Protein AF-A0A3D0GL28-F1 (afdb_monomer)

pLDDT: mean 91.5, std 7.32, range [61.06, 98.38]

Sequence (175 aa):
DPFEQSFFLLVHLSYLQAFEDVNKRTSRLSCNIPFIKENLCPLSFTDVSRDDYNAALLAIYEKNNVDPMLEFYAWAYLRSCEQYGVVKKSLGEIDVFRIQYRRQRKEVMGLVVVNGLHDQLAEGYIEDFCRQNGIAETAKFTAMTLTDLSTLHAGAIIGLGITEAQFEAWLSCKP

Structure (mmCIF, N/CA/C/O backbone):
data_AF-A0A3D0GL28-F1
#
_entry.id   AF-A0A3D0GL28-F1
#
loop_
_atom_site.group_PDB
_atom_site.id
_atom_site.type_symbol
_atom_site.label_atom_id
_atom_site.label_alt_id
_atom_site.label_comp_id
_atom_site.label_asym_id
_atom_site.label_entity_id
_atom_site.label_seq_id
_atom_site.pdbx_PDB_ins_code
_atom_site.Cartn_x
_atom_site.Cartn_y
_atom_site.Cartn_z
_atom_site.occupancy
_atom_site.B_iso_or_equiv
_atom_site.auth_seq_id
_atom_site.auth_comp_id
_atom_site.auth_asym_id
_atom_site.auth_atom_id
_atom_site.pdbx_PDB_model_num
ATOM 1 N N . ASP A 1 1 ? -1.054 2.295 -22.354 1.00 95.19 1 ASP A N 1
ATOM 2 C CA . ASP A 1 1 ? -0.929 0.966 -21.726 1.00 95.19 1 ASP A CA 1
ATOM 3 C C . ASP A 1 1 ? -0.205 1.082 -20.364 1.00 95.19 1 ASP A C 1
ATOM 5 O O . ASP A 1 1 ? 0.654 1.959 -20.252 1.00 95.19 1 ASP A O 1
ATOM 9 N N . PRO A 1 2 ? -0.574 0.349 -19.289 1.00 97.06 2 PRO A N 1
ATOM 10 C CA . PRO A 1 2 ? 0.110 0.412 -17.984 1.00 97.0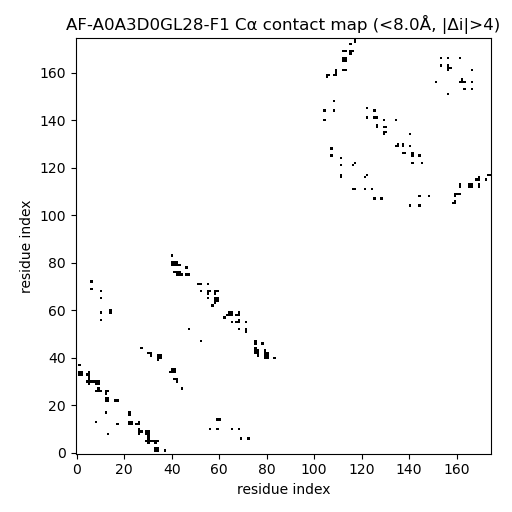6 2 PRO A CA 1
ATOM 11 C C . PRO A 1 2 ? 1.571 -0.062 -17.993 1.00 97.06 2 PRO A C 1
ATOM 13 O O . PRO A 1 2 ? 2.388 0.504 -17.267 1.00 97.06 2 PRO A O 1
ATOM 16 N N . PHE A 1 3 ? 1.915 -1.049 -18.822 1.00 97.81 3 PHE A N 1
ATOM 17 C CA . PHE A 1 3 ? 3.278 -1.557 -18.984 1.00 97.81 3 PHE A CA 1
ATOM 18 C C . PHE A 1 3 ? 4.166 -0.524 -19.670 1.00 97.81 3 PHE A C 1
ATOM 20 O O . PHE A 1 3 ? 5.251 -0.225 -19.177 1.00 97.81 3 PHE A O 1
ATOM 27 N 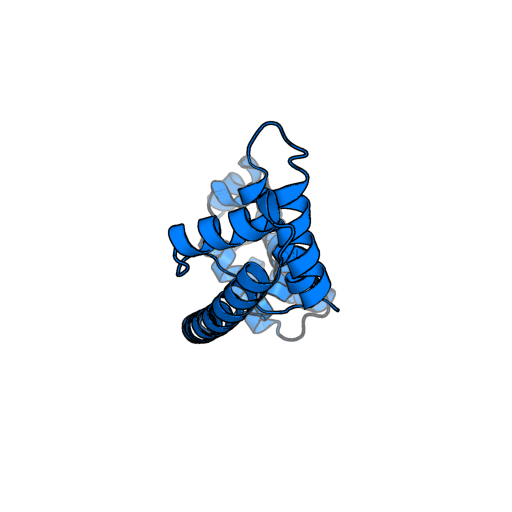N . GLU A 1 4 ? 3.679 0.101 -20.744 1.00 97.75 4 GLU A N 1
ATOM 28 C CA . GLU A 1 4 ? 4.401 1.191 -21.414 1.00 97.75 4 GLU A CA 1
ATOM 29 C C . GLU A 1 4 ? 4.643 2.369 -20.464 1.00 97.75 4 GLU A C 1
ATOM 31 O O . GLU A 1 4 ? 5.759 2.875 -20.377 1.00 97.75 4 GLU A O 1
ATOM 36 N N . GLN A 1 5 ? 3.625 2.780 -19.697 1.00 98.25 5 GLN A N 1
ATOM 37 C CA . GLN A 1 5 ? 3.764 3.845 -18.697 1.00 98.25 5 GLN A CA 1
ATOM 38 C C . GLN A 1 5 ? 4.766 3.470 -17.600 1.00 98.25 5 GLN A C 1
ATOM 40 O O . GLN A 1 5 ? 5.592 4.293 -17.209 1.00 98.25 5 GLN A O 1
ATOM 45 N N . SER A 1 6 ? 4.713 2.233 -17.103 1.00 98.38 6 SER A N 1
ATOM 46 C CA . SER A 1 6 ? 5.662 1.729 -16.111 1.00 98.38 6 SER A CA 1
ATOM 47 C C . SER A 1 6 ? 7.087 1.768 -16.660 1.00 98.38 6 SER A C 1
ATOM 49 O O . SER A 1 6 ? 7.989 2.269 -15.989 1.00 98.38 6 SER A O 1
ATOM 51 N N . PHE A 1 7 ? 7.305 1.236 -17.862 1.00 97.94 7 PHE A N 1
ATOM 52 C CA . PHE A 1 7 ? 8.621 1.188 -18.489 1.00 97.94 7 PHE A CA 1
ATOM 53 C C . PHE A 1 7 ? 9.158 2.593 -18.784 1.00 97.94 7 PHE A C 1
ATOM 55 O O . PHE A 1 7 ? 10.312 2.891 -18.479 1.00 97.94 7 PHE A O 1
ATOM 62 N N . PHE A 1 8 ? 8.294 3.489 -19.266 1.00 97.00 8 PHE A N 1
ATOM 63 C CA . PHE A 1 8 ? 8.611 4.899 -19.474 1.00 97.00 8 PHE A CA 1
ATOM 64 C C . PHE A 1 8 ? 9.125 5.550 -18.184 1.00 97.00 8 PHE A C 1
ATOM 66 O O . PHE A 1 8 ? 10.191 6.165 -18.181 1.00 97.00 8 PHE A O 1
ATOM 73 N N . LEU A 1 9 ? 8.408 5.382 -17.067 1.00 97.00 9 LEU A N 1
ATOM 74 C CA . LEU A 1 9 ? 8.832 5.922 -15.772 1.00 97.00 9 LEU A CA 1
ATOM 75 C C . LEU A 1 9 ? 10.169 5.322 -15.322 1.00 97.00 9 LEU A C 1
ATOM 77 O O . LEU A 1 9 ? 11.051 6.069 -14.898 1.00 97.00 9 LEU A O 1
ATOM 81 N N . LEU A 1 10 ? 10.347 4.004 -15.474 1.00 96.62 10 LEU A N 1
ATOM 82 C CA . LEU A 1 10 ? 11.572 3.303 -15.085 1.00 96.62 10 LEU A CA 1
ATOM 83 C C . LEU A 1 10 ? 12.812 3.830 -15.831 1.00 96.62 10 LEU A C 1
ATOM 85 O O . LEU A 1 10 ? 13.873 4.051 -15.236 1.00 96.62 10 LEU A O 1
ATOM 89 N N . VAL A 1 11 ? 12.686 4.040 -17.139 1.00 95.56 11 VAL A N 1
ATOM 90 C CA . VAL A 1 11 ? 13.782 4.501 -17.997 1.00 95.56 11 VAL A CA 1
ATOM 91 C C . VAL A 1 11 ? 14.031 5.993 -17.799 1.00 95.56 11 VAL A C 1
ATOM 93 O O . VAL A 1 11 ? 15.138 6.401 -17.436 1.00 95.56 11 VAL A O 1
ATOM 96 N N . HIS A 1 12 ? 13.006 6.822 -17.987 1.00 94.12 12 HIS A N 1
ATOM 97 C CA . HIS A 1 12 ? 13.200 8.264 -18.100 1.00 94.12 12 HIS A CA 1
ATOM 98 C C . HIS A 1 12 ? 13.472 8.944 -16.763 1.00 94.12 12 HIS A C 1
ATOM 100 O O . HIS A 1 12 ? 14.293 9.854 -16.727 1.00 94.12 12 HIS A O 1
ATOM 106 N N . LEU A 1 13 ? 12.882 8.494 -15.648 1.00 93.31 13 LEU A N 1
ATOM 107 C CA . LEU A 1 13 ? 13.232 9.058 -14.337 1.00 93.31 13 LEU A CA 1
ATOM 108 C C . LEU A 1 13 ? 14.636 8.647 -13.895 1.00 93.31 13 LEU A C 1
ATOM 110 O O . LEU A 1 13 ? 15.323 9.422 -13.230 1.00 93.31 13 LEU A O 1
ATOM 114 N N . SER A 1 14 ? 15.088 7.454 -14.292 1.00 91.06 14 SER A N 1
ATOM 115 C CA . SER A 1 14 ? 16.480 7.062 -14.076 1.00 91.06 14 SER A CA 1
ATOM 116 C C . SER A 1 14 ? 17.425 7.926 -14.911 1.00 91.06 14 SER A C 1
ATOM 118 O O . SER A 1 14 ? 18.473 8.316 -14.407 1.00 91.06 14 SER A O 1
ATOM 120 N N . TYR A 1 15 ? 17.079 8.223 -16.166 1.00 91.56 15 TYR A N 1
ATOM 121 C CA . TYR A 1 15 ? 17.915 9.006 -17.082 1.00 91.56 15 TYR A CA 1
ATOM 122 C C . TYR A 1 15 ? 17.962 10.500 -16.746 1.00 91.56 15 TYR A C 1
ATOM 124 O O . TYR A 1 15 ? 19.034 11.091 -16.755 1.00 91.56 15 TYR A O 1
ATOM 132 N N . LEU A 1 16 ? 16.817 11.103 -16.417 1.00 91.69 16 LEU A N 1
ATOM 133 C CA . LEU A 1 16 ? 16.678 12.547 -16.211 1.00 91.69 16 LEU A CA 1
ATOM 134 C C . LEU A 1 16 ? 17.520 13.080 -15.043 1.00 91.69 16 LEU A C 1
ATOM 136 O O . LEU A 1 16 ? 17.934 14.232 -15.081 1.00 91.69 16 LEU A O 1
ATOM 140 N N . GLN A 1 17 ? 17.741 12.260 -14.008 1.00 89.00 17 GLN A N 1
ATOM 141 C CA . GLN A 1 17 ? 18.449 12.651 -12.782 1.00 89.00 17 GLN A CA 1
ATOM 142 C C . GLN A 1 17 ? 17.915 13.957 -12.156 1.00 89.00 17 GLN A C 1
ATOM 144 O O . GLN A 1 17 ? 18.671 14.855 -11.804 1.00 89.00 17 GLN A O 1
ATOM 149 N N . ALA A 1 18 ? 16.589 14.062 -12.015 1.00 90.12 18 ALA A N 1
ATOM 150 C CA . ALA A 1 18 ? 15.911 15.274 -11.543 1.00 90.12 18 ALA A CA 1
ATOM 151 C C . ALA A 1 18 ? 16.211 15.653 -10.078 1.00 90.12 18 ALA A C 1
ATOM 153 O O . ALA A 1 18 ? 15.986 16.794 -9.681 1.00 90.12 18 ALA A O 1
ATOM 154 N N . PHE A 1 19 ? 16.669 14.700 -9.267 1.00 94.00 19 PHE A N 1
ATOM 155 C CA . PHE A 1 1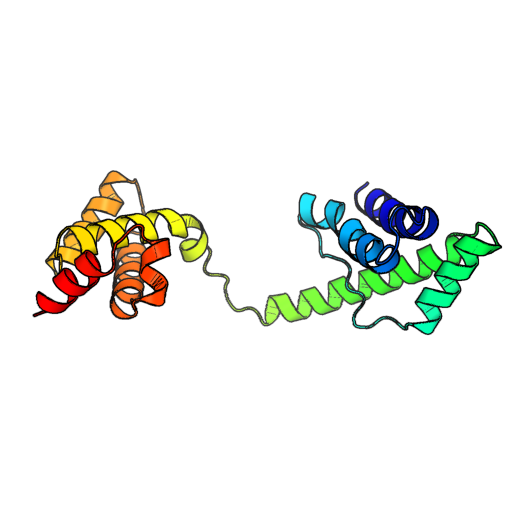9 ? 16.964 14.891 -7.847 1.00 94.00 19 PHE A CA 1
ATOM 156 C C . PHE A 1 19 ? 18.471 14.828 -7.579 1.00 94.00 19 PHE A C 1
ATOM 158 O O . PHE A 1 19 ? 19.204 14.163 -8.307 1.00 94.00 19 PHE A O 1
ATOM 165 N N . GLU A 1 20 ? 18.927 15.456 -6.495 1.00 93.00 20 GLU A N 1
ATOM 166 C CA . GLU A 1 20 ? 20.335 15.405 -6.068 1.00 93.00 20 GLU A CA 1
ATOM 167 C C . GLU A 1 20 ? 20.788 13.975 -5.705 1.00 93.00 20 GLU A C 1
ATOM 169 O O . GLU A 1 20 ? 21.888 13.556 -6.051 1.00 93.00 20 GLU A O 1
ATOM 174 N N . ASP A 1 21 ? 19.907 13.185 -5.084 1.00 91.06 21 ASP A N 1
ATOM 175 C CA . ASP A 1 21 ? 20.097 11.752 -4.831 1.00 91.06 21 ASP A CA 1
ATOM 176 C C . ASP A 1 21 ? 18.775 10.997 -5.085 1.00 91.06 21 ASP A C 1
ATOM 178 O O . ASP A 1 21 ? 17.720 11.580 -5.324 1.00 91.06 21 ASP A O 1
ATOM 182 N N . VAL A 1 22 ? 18.801 9.667 -5.004 1.00 91.25 22 VAL A N 1
ATOM 183 C CA . VAL A 1 22 ? 17.624 8.785 -4.932 1.00 91.25 22 VAL A CA 1
ATOM 184 C C . VAL A 1 22 ? 16.915 8.557 -6.273 1.00 91.25 22 VAL A C 1
ATOM 186 O O . VAL A 1 22 ? 16.052 7.690 -6.333 1.00 91.25 22 VAL A O 1
ATOM 189 N N . ASN A 1 23 ? 17.336 9.168 -7.387 1.00 92.62 23 ASN A N 1
ATOM 190 C CA . ASN A 1 23 ? 16.705 8.998 -8.715 1.00 92.62 23 ASN A CA 1
ATOM 191 C C . ASN A 1 23 ? 16.388 7.537 -9.088 1.00 92.62 23 ASN A C 1
ATOM 193 O O . ASN A 1 23 ? 15.256 7.209 -9.435 1.00 92.62 23 ASN A O 1
ATOM 197 N N . LYS A 1 24 ? 17.357 6.622 -8.937 1.00 90.75 24 LYS A N 1
ATOM 198 C CA . LYS A 1 24 ? 17.172 5.190 -9.253 1.00 90.75 24 LYS A CA 1
ATOM 199 C C . LYS A 1 24 ? 16.169 4.497 -8.322 1.00 90.75 24 LYS A C 1
ATOM 201 O O . LYS A 1 24 ? 15.511 3.539 -8.714 1.00 90.75 24 LYS A O 1
ATOM 206 N N . ARG A 1 25 ? 16.069 4.932 -7.062 1.00 93.06 25 ARG A N 1
ATOM 207 C CA . ARG A 1 25 ? 15.071 4.421 -6.106 1.00 93.06 25 ARG A CA 1
ATOM 208 C C . ARG A 1 25 ? 13.689 4.981 -6.446 1.00 93.06 25 ARG A C 1
ATOM 210 O O . ARG A 1 25 ? 12.749 4.203 -6.546 1.00 93.06 25 ARG A O 1
ATOM 217 N N . THR A 1 26 ? 13.591 6.283 -6.708 1.00 96.12 26 THR A N 1
ATOM 218 C CA . THR A 1 26 ? 12.349 6.946 -7.125 1.00 96.12 26 THR A CA 1
ATOM 219 C C . THR A 1 26 ? 11.799 6.345 -8.412 1.00 96.12 26 THR A C 1
ATOM 221 O O . THR A 1 26 ? 10.613 6.044 -8.492 1.00 96.12 26 THR A O 1
ATOM 224 N N . SER A 1 27 ? 12.661 6.086 -9.391 1.00 95.81 27 SER A N 1
ATOM 225 C CA . SER A 1 27 ? 12.293 5.448 -10.652 1.00 95.81 27 SER A CA 1
ATOM 226 C C . SER A 1 27 ? 11.689 4.047 -10.450 1.00 95.81 27 SER A C 1
ATOM 228 O O . SER A 1 27 ? 10.554 3.795 -10.851 1.00 95.81 27 SER A O 1
ATOM 230 N N . ARG A 1 28 ? 12.376 3.165 -9.707 1.00 95.38 28 ARG A N 1
ATOM 231 C CA . ARG A 1 28 ? 11.880 1.808 -9.400 1.00 9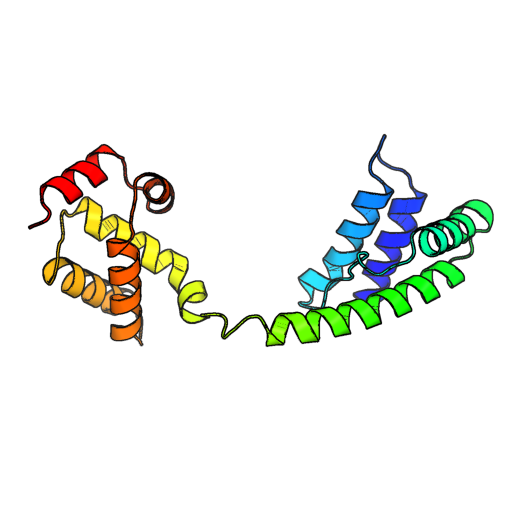5.38 28 ARG A CA 1
ATOM 232 C C . ARG A 1 28 ? 10.583 1.785 -8.586 1.00 95.38 28 ARG A C 1
ATOM 234 O O . ARG A 1 28 ? 9.818 0.835 -8.684 1.00 95.38 28 ARG A O 1
ATOM 241 N N . LEU A 1 29 ? 10.336 2.795 -7.752 1.00 96.00 29 LEU A N 1
ATOM 242 C CA . LEU A 1 29 ? 9.077 2.900 -7.007 1.00 96.00 29 LEU A CA 1
ATOM 243 C C . LEU A 1 29 ? 7.949 3.451 -7.882 1.00 96.00 29 LEU A C 1
ATOM 245 O O . LEU A 1 29 ? 6.845 2.915 -7.888 1.00 96.00 29 LEU A O 1
ATOM 249 N N . SER A 1 30 ? 8.225 4.513 -8.634 1.00 97.25 30 SER A N 1
ATOM 250 C CA . SER A 1 30 ? 7.228 5.190 -9.468 1.00 97.25 30 SER A CA 1
ATOM 251 C C . SER A 1 30 ? 6.771 4.350 -10.657 1.00 97.25 30 SER A C 1
ATOM 253 O O . SER A 1 30 ? 5.604 4.451 -11.032 1.00 97.25 30 SER A O 1
ATOM 255 N N . CYS A 1 31 ? 7.616 3.460 -11.193 1.00 97.38 31 CYS A N 1
ATOM 256 C CA . CYS A 1 31 ? 7.206 2.547 -12.260 1.00 97.38 31 CYS A CA 1
ATOM 257 C C . CYS A 1 31 ? 6.036 1.633 -11.851 1.00 97.38 31 CYS A C 1
ATOM 259 O O . CYS A 1 31 ? 5.308 1.160 -12.710 1.00 97.38 31 CYS A O 1
ATOM 261 N N . ASN A 1 32 ? 5.779 1.450 -10.551 1.00 97.94 32 ASN A N 1
ATOM 262 C CA . ASN A 1 32 ? 4.631 0.689 -10.056 1.00 97.94 32 ASN A CA 1
ATOM 263 C C . ASN A 1 32 ? 3.312 1.475 -9.995 1.00 97.94 32 ASN A C 1
ATOM 265 O O . ASN A 1 32 ? 2.261 0.867 -9.803 1.00 97.94 32 ASN A O 1
ATOM 269 N N . ILE A 1 33 ? 3.322 2.802 -10.167 1.00 98.06 33 ILE A N 1
ATOM 270 C CA . ILE A 1 33 ? 2.102 3.624 -10.089 1.00 98.06 33 ILE A CA 1
ATOM 271 C C . ILE A 1 33 ? 1.035 3.161 -11.099 1.00 98.06 33 ILE A C 1
ATOM 273 O O . ILE A 1 33 ? -0.104 2.953 -10.675 1.00 98.06 33 ILE A O 1
ATOM 277 N N . PRO A 1 34 ? 1.346 2.953 -12.397 1.00 98.06 34 PRO A N 1
ATOM 278 C CA . PRO A 1 34 ? 0.354 2.486 -13.366 1.00 98.06 34 PRO A CA 1
ATOM 279 C C . PRO A 1 34 ? -0.222 1.113 -13.004 1.00 98.06 34 PRO A C 1
ATOM 281 O O . PRO A 1 34 ? -1.424 0.904 -13.140 1.00 98.06 34 PRO A O 1
ATOM 284 N N . PHE A 1 35 ? 0.603 0.202 -12.479 1.00 97.25 35 PHE A N 1
ATOM 285 C CA . PHE A 1 35 ? 0.146 -1.118 -12.044 1.00 97.25 35 PHE A CA 1
ATOM 286 C C . PHE A 1 35 ? -0.821 -1.039 -10.872 1.00 97.25 35 PHE A C 1
ATOM 288 O O . PHE A 1 35 ? -1.875 -1.661 -10.912 1.00 97.25 35 PHE A O 1
ATOM 295 N N . ILE A 1 36 ? -0.512 -0.226 -9.862 1.00 95.44 36 ILE A N 1
ATOM 296 C CA . ILE A 1 36 ? -1.387 -0.055 -8.699 1.00 95.44 36 ILE A CA 1
ATOM 297 C C . ILE A 1 36 ? -2.733 0.549 -9.115 1.00 95.44 36 ILE A C 1
ATOM 299 O O . ILE A 1 36 ? -3.774 0.090 -8.648 1.00 95.44 36 ILE A O 1
ATOM 303 N N . LYS A 1 37 ? -2.730 1.551 -10.006 1.00 95.56 37 LYS A N 1
ATOM 304 C CA . LYS A 1 37 ? -3.965 2.199 -10.481 1.00 95.56 37 LYS A CA 1
ATOM 305 C C . LYS A 1 37 ? -4.901 1.228 -11.200 1.00 95.56 37 LYS A C 1
ATOM 307 O O . LYS A 1 37 ? -6.108 1.328 -11.019 1.00 95.56 37 LYS A O 1
ATOM 312 N N . GLU A 1 38 ? -4.341 0.281 -11.947 1.00 96.00 38 GLU A N 1
ATOM 313 C CA . GLU A 1 38 ? -5.097 -0.739 -12.685 1.00 96.00 38 GLU A CA 1
ATOM 314 C C . GLU A 1 38 ? -5.219 -2.072 -11.926 1.00 96.00 38 GLU A C 1
ATOM 316 O O . GLU A 1 38 ? -5.634 -3.080 -12.495 1.00 96.00 38 GLU A O 1
ATOM 321 N N . ASN A 1 39 ? -4.865 -2.098 -10.633 1.00 90.88 39 ASN A N 1
ATOM 322 C CA . ASN A 1 39 ? -4.917 -3.288 -9.777 1.00 90.88 39 ASN A CA 1
ATOM 323 C C . ASN A 1 39 ? -4.142 -4.503 -10.344 1.00 90.88 39 ASN A C 1
ATOM 325 O O . ASN A 1 39 ? -4.558 -5.657 -10.211 1.00 90.88 39 ASN A O 1
ATOM 329 N N . LEU A 1 40 ? -3.004 -4.238 -10.986 1.00 93.62 40 LEU A N 1
ATOM 330 C CA . LEU A 1 40 ? -2.066 -5.236 -11.494 1.00 93.62 40 LEU A CA 1
ATOM 331 C C . LEU A 1 40 ? -0.985 -5.560 -10.456 1.00 93.62 40 LEU A C 1
ATOM 333 O O . LEU A 1 40 ? -0.723 -4.790 -9.529 1.00 93.62 40 LEU A O 1
ATOM 337 N N . CYS A 1 41 ? -0.328 -6.708 -10.636 1.00 92.62 41 CYS A N 1
ATOM 338 C CA . CYS A 1 41 ? 0.813 -7.090 -9.810 1.00 92.62 41 CYS A CA 1
ATOM 339 C C . CYS A 1 41 ? 1.916 -6.026 -9.928 1.00 92.62 41 CYS A C 1
ATOM 341 O O . CYS A 1 41 ? 2.289 -5.686 -11.054 1.00 92.62 41 CYS A O 1
ATOM 343 N N . PRO A 1 42 ? 2.453 -5.504 -8.814 1.00 94.69 42 PRO A N 1
ATOM 344 C CA . PRO A 1 42 ? 3.585 -4.596 -8.868 1.00 94.69 42 PRO A CA 1
ATOM 345 C C . PRO A 1 42 ? 4.876 -5.361 -9.191 1.00 94.69 42 PRO A C 1
ATOM 347 O O . PRO A 1 42 ? 5.056 -6.523 -8.823 1.00 94.69 42 PRO A O 1
ATOM 350 N N . LEU A 1 43 ? 5.790 -4.678 -9.869 1.00 95.12 43 LEU A N 1
ATOM 351 C CA . LEU A 1 43 ? 7.154 -5.109 -10.123 1.00 95.12 43 LEU A CA 1
ATOM 352 C C . LEU A 1 43 ?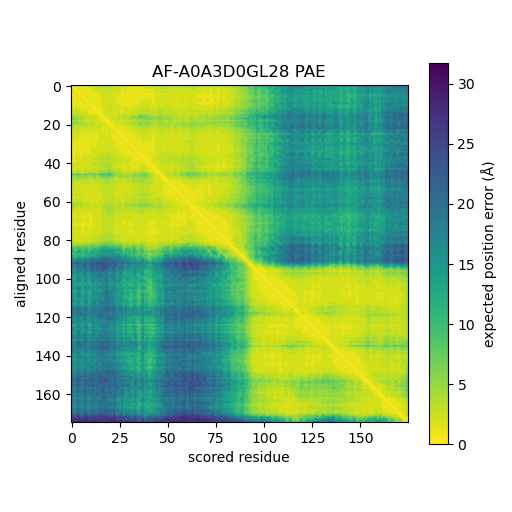 7.989 -5.040 -8.837 1.00 95.12 43 LEU A C 1
ATOM 354 O O . LEU A 1 43 ? 8.090 -3.986 -8.197 1.00 95.12 43 LEU A O 1
ATOM 358 N N . SER A 1 44 ? 8.639 -6.152 -8.507 1.00 92.19 44 SER A N 1
ATOM 359 C CA . SER A 1 44 ? 9.632 -6.277 -7.446 1.00 92.19 44 SER A CA 1
ATOM 360 C C . SER A 1 44 ? 11.045 -6.350 -8.025 1.00 92.19 44 SER A C 1
ATOM 362 O O . SER A 1 44 ? 11.297 -6.991 -9.043 1.00 92.19 44 SER A O 1
ATOM 364 N N . PHE A 1 45 ? 11.991 -5.724 -7.326 1.00 90.44 45 PHE A N 1
ATOM 365 C CA . PHE A 1 45 ? 13.423 -5.780 -7.633 1.00 90.44 45 PHE A CA 1
ATOM 366 C C . PHE A 1 45 ? 14.196 -6.595 -6.580 1.00 90.44 45 PHE A C 1
ATOM 368 O O . PHE A 1 45 ? 15.389 -6.373 -6.393 1.00 90.44 45 PHE A O 1
ATOM 375 N N . THR A 1 46 ? 13.535 -7.481 -5.827 1.00 85.69 46 THR A N 1
ATOM 376 C CA . THR A 1 46 ? 14.189 -8.294 -4.781 1.00 85.69 46 THR A CA 1
ATOM 377 C C . THR A 1 46 ? 15.064 -9.404 -5.355 1.00 85.69 46 THR A C 1
ATOM 379 O O . THR A 1 46 ? 16.160 -9.632 -4.857 1.00 85.69 46 THR A O 1
ATOM 382 N N . ASP A 1 47 ? 14.603 -10.051 -6.425 1.00 83.25 47 ASP A N 1
ATOM 383 C CA . ASP A 1 47 ? 15.235 -11.245 -7.010 1.00 83.25 47 ASP A CA 1
ATOM 384 C C . ASP A 1 47 ? 16.062 -10.929 -8.260 1.00 83.25 47 ASP A C 1
ATOM 386 O O . ASP A 1 47 ? 16.457 -11.820 -9.012 1.00 83.25 47 ASP A O 1
ATOM 390 N N . VAL A 1 48 ? 16.288 -9.645 -8.522 1.00 89.31 48 VAL A N 1
ATOM 391 C CA . VAL A 1 48 ? 16.996 -9.194 -9.716 1.00 89.31 48 VAL A CA 1
ATOM 392 C C . VAL A 1 48 ? 18.483 -9.016 -9.430 1.00 89.31 48 VAL A C 1
ATOM 394 O O . VAL A 1 48 ? 18.877 -8.495 -8.383 1.00 89.31 48 VAL A O 1
ATOM 397 N N . SER A 1 49 ? 19.321 -9.406 -10.389 1.00 92.75 49 SER A N 1
ATOM 398 C CA . SER A 1 49 ? 20.757 -9.142 -10.335 1.00 92.75 49 SER A CA 1
ATOM 399 C C . SER A 1 49 ? 21.013 -7.637 -10.389 1.00 92.75 49 SER A C 1
ATOM 401 O O . SER A 1 49 ? 20.559 -6.930 -11.294 1.00 92.75 49 SER A O 1
ATOM 403 N N . ARG A 1 50 ? 21.761 -7.135 -9.403 1.00 92.50 50 ARG A N 1
ATOM 404 C CA . ARG A 1 50 ? 22.174 -5.728 -9.368 1.00 92.50 50 ARG A CA 1
ATOM 405 C C . ARG A 1 50 ? 23.088 -5.391 -10.544 1.00 92.50 50 ARG A C 1
ATOM 407 O O . ARG A 1 50 ? 23.000 -4.280 -11.066 1.00 92.50 50 ARG A O 1
ATOM 414 N N . ASP A 1 51 ? 23.941 -6.329 -10.938 1.00 95.06 51 ASP A N 1
ATOM 415 C CA . ASP A 1 51 ? 24.896 -6.134 -12.025 1.00 95.06 51 ASP A CA 1
ATOM 416 C C . ASP A 1 51 ? 24.175 -6.074 -13.371 1.00 95.06 51 ASP A C 1
ATOM 418 O O . ASP A 1 51 ? 24.428 -5.149 -14.142 1.00 95.06 51 ASP A O 1
ATOM 422 N N . ASP A 1 52 ? 23.183 -6.942 -13.591 1.00 94.62 52 ASP A N 1
ATOM 423 C CA . ASP A 1 52 ? 22.373 -6.931 -14.816 1.00 94.62 52 ASP A CA 1
ATOM 424 C C . ASP A 1 52 ? 21.557 -5.639 -14.922 1.00 94.62 52 ASP A C 1
ATOM 426 O O . ASP A 1 52 ? 21.539 -4.994 -15.970 1.00 94.62 52 ASP A O 1
ATOM 430 N N . TYR A 1 53 ? 20.944 -5.197 -13.815 1.00 94.75 53 TYR A N 1
ATOM 431 C CA . TYR A 1 53 ? 20.227 -3.921 -13.779 1.00 94.75 53 TYR A CA 1
ATOM 432 C C . TYR A 1 53 ? 21.148 -2.738 -14.105 1.00 94.75 53 TYR A C 1
ATOM 434 O O . TYR A 1 53 ? 20.780 -1.845 -14.870 1.00 94.75 53 TYR A O 1
ATOM 442 N N . ASN A 1 54 ? 22.353 -2.711 -13.529 1.00 93.88 54 ASN A N 1
ATOM 443 C CA . ASN A 1 54 ? 23.319 -1.650 -13.797 1.00 93.88 54 ASN A CA 1
ATOM 444 C C . ASN A 1 54 ? 23.800 -1.682 -15.254 1.00 93.88 54 ASN A C 1
ATOM 446 O O . ASN A 1 54 ? 23.897 -0.622 -15.867 1.00 93.88 54 ASN A O 1
ATOM 450 N N . ALA A 1 55 ? 24.063 -2.864 -15.815 1.00 95.44 55 ALA A N 1
ATOM 451 C CA . ALA A 1 55 ? 24.468 -3.026 -17.209 1.00 95.44 55 ALA A CA 1
ATOM 452 C C . ALA A 1 55 ? 23.367 -2.564 -18.177 1.00 95.44 55 ALA A C 1
ATOM 454 O O . ALA A 1 55 ? 23.641 -1.808 -19.112 1.00 95.44 55 ALA A O 1
ATOM 455 N N . ALA A 1 56 ? 22.112 -2.936 -17.910 1.00 95.62 56 ALA A N 1
ATOM 456 C CA . ALA A 1 56 ? 20.960 -2.474 -18.677 1.00 95.62 56 ALA A CA 1
ATOM 457 C C . ALA A 1 56 ? 20.789 -0.950 -18.597 1.00 95.62 56 ALA A C 1
ATOM 459 O O . ALA A 1 56 ? 20.504 -0.291 -19.595 1.00 95.62 56 ALA A O 1
ATOM 460 N N . LEU A 1 57 ? 21.020 -0.366 -17.419 1.00 93.94 57 LEU A N 1
ATOM 461 C CA . LEU A 1 57 ? 20.955 1.078 -17.234 1.00 93.94 57 LEU A CA 1
ATOM 462 C C . LEU A 1 57 ? 22.083 1.818 -17.971 1.00 93.94 57 LEU A C 1
ATOM 464 O O . LEU A 1 57 ? 21.835 2.868 -18.560 1.00 93.94 57 LEU A O 1
ATOM 468 N N . LEU A 1 58 ? 23.301 1.270 -17.984 1.00 95.00 58 LEU A N 1
ATOM 469 C CA . LEU A 1 58 ? 24.423 1.823 -18.751 1.00 95.00 58 LEU A CA 1
ATOM 470 C C . LEU A 1 58 ? 24.147 1.800 -20.257 1.00 95.00 58 LEU A C 1
ATOM 472 O O . LEU A 1 58 ? 24.469 2.765 -20.945 1.00 95.00 58 LEU A O 1
ATOM 476 N N . ALA A 1 59 ? 23.493 0.754 -20.772 1.00 95.88 59 ALA A N 1
ATOM 477 C CA . ALA A 1 59 ? 23.092 0.703 -22.178 1.00 95.88 59 ALA A CA 1
ATOM 478 C C . ALA A 1 59 ? 22.153 1.862 -22.561 1.00 95.88 59 ALA A C 1
ATOM 480 O O . ALA A 1 59 ? 22.308 2.452 -23.633 1.00 95.88 59 ALA A O 1
ATOM 481 N N . ILE A 1 60 ? 21.247 2.253 -21.660 1.00 94.12 60 ILE A N 1
ATOM 482 C CA . ILE A 1 60 ? 20.411 3.445 -21.845 1.00 94.12 60 ILE A CA 1
ATOM 483 C C . ILE A 1 60 ? 21.283 4.703 -21.804 1.00 94.12 60 ILE A C 1
ATOM 485 O O . ILE A 1 60 ? 21.207 5.534 -22.703 1.00 94.12 60 ILE A O 1
ATOM 489 N N . TYR A 1 61 ? 22.111 4.849 -20.768 1.00 92.00 61 TYR A N 1
ATOM 490 C CA . TYR A 1 61 ? 22.854 6.085 -20.505 1.00 92.00 61 TYR A CA 1
ATOM 491 C C . TYR A 1 61 ? 23.902 6.405 -21.568 1.00 92.00 61 TYR A C 1
ATOM 493 O O . TYR A 1 61 ? 24.060 7.559 -21.949 1.00 92.00 61 TYR A O 1
ATOM 501 N N . GLU A 1 62 ? 24.623 5.392 -22.034 1.00 94.50 62 GLU A N 1
ATOM 502 C CA . GLU A 1 62 ? 25.785 5.582 -22.902 1.00 94.50 62 GLU A CA 1
ATOM 503 C C . GLU A 1 62 ? 25.460 5.345 -24.373 1.00 94.50 62 GLU A C 1
ATOM 505 O O . GLU A 1 62 ? 26.115 5.905 -25.250 1.00 94.50 62 GLU A O 1
ATOM 510 N N . LYS A 1 63 ? 24.470 4.492 -24.656 1.00 94.62 63 LYS A N 1
ATOM 511 C CA . LYS A 1 63 ? 24.175 4.033 -26.021 1.00 94.62 63 LYS A CA 1
ATOM 512 C C . LYS A 1 63 ? 22.769 4.385 -26.485 1.00 94.62 63 LYS A C 1
ATOM 514 O O . LYS A 1 63 ? 22.434 4.066 -27.622 1.00 94.62 63 LYS A O 1
ATOM 519 N N . ASN A 1 64 ? 21.956 5.014 -25.630 1.00 92.69 64 ASN A N 1
ATOM 520 C CA . ASN A 1 64 ? 20.539 5.276 -25.885 1.00 92.69 64 ASN A CA 1
ATOM 521 C C . ASN A 1 64 ? 19.781 4.012 -26.345 1.00 92.69 64 ASN A C 1
ATOM 523 O O . ASN A 1 64 ? 18.852 4.086 -27.146 1.00 92.69 64 ASN A O 1
ATOM 527 N N . ASN A 1 65 ? 20.222 2.841 -25.870 1.00 95.25 65 ASN A N 1
ATOM 528 C CA . ASN A 1 65 ? 19.633 1.555 -26.210 1.00 95.25 65 ASN A CA 1
ATOM 529 C C . ASN A 1 65 ? 18.798 1.055 -25.028 1.00 95.25 65 ASN A C 1
ATOM 531 O O . ASN A 1 65 ? 19.335 0.762 -23.958 1.00 95.25 65 ASN A O 1
ATOM 535 N N . VAL A 1 66 ? 17.486 0.957 -25.237 1.00 96.12 66 VAL A N 1
ATOM 536 C CA . VAL A 1 66 ? 16.524 0.514 -24.221 1.00 96.12 66 VAL A CA 1
ATOM 537 C C . VAL A 1 66 ? 16.316 -0.998 -24.202 1.00 96.12 66 VAL A C 1
ATOM 539 O O . VAL A 1 66 ? 15.796 -1.501 -23.207 1.00 96.12 66 VAL A O 1
ATOM 542 N N . ASP A 1 67 ? 16.744 -1.723 -25.238 1.00 97.06 67 ASP A N 1
ATOM 543 C CA . ASP A 1 67 ? 16.461 -3.153 -25.406 1.00 97.06 67 ASP A CA 1
ATOM 544 C C . ASP A 1 67 ? 16.928 -3.991 -24.202 1.00 97.06 67 ASP A C 1
ATOM 546 O O . ASP A 1 67 ? 16.120 -4.759 -23.676 1.00 97.06 67 ASP A O 1
ATOM 550 N N . PRO A 1 68 ? 18.147 -3.797 -23.646 1.00 97.00 68 PRO A N 1
ATOM 551 C CA . PRO A 1 68 ? 18.584 -4.571 -22.482 1.00 97.00 68 PRO A CA 1
ATOM 552 C C . PRO A 1 68 ? 17.722 -4.324 -21.240 1.00 97.00 68 PRO A C 1
ATOM 554 O O . PRO A 1 68 ? 17.471 -5.234 -20.452 1.00 97.00 68 PRO A O 1
ATOM 557 N N . MET A 1 69 ? 17.248 -3.087 -21.055 1.00 96.94 69 MET A N 1
ATOM 558 C CA . MET A 1 69 ? 16.351 -2.766 -19.946 1.00 96.94 69 MET A CA 1
ATOM 559 C C . MET A 1 69 ? 14.955 -3.329 -20.185 1.00 96.94 69 MET A C 1
ATOM 561 O O . MET A 1 69 ? 14.310 -3.731 -19.222 1.00 96.94 69 MET A O 1
ATOM 565 N N . LEU A 1 70 ? 14.486 -3.383 -21.433 1.00 97.31 70 LEU A N 1
ATOM 566 C CA . LEU A 1 70 ? 13.198 -3.978 -21.778 1.00 97.31 70 LEU A CA 1
ATOM 567 C C . LEU A 1 70 ? 13.189 -5.484 -21.492 1.00 97.31 70 LEU A C 1
ATOM 569 O O . LEU A 1 70 ? 12.257 -5.975 -20.854 1.00 97.31 70 LEU A O 1
ATOM 573 N N . GLU A 1 71 ? 14.244 -6.199 -21.890 1.00 96.75 71 GLU A N 1
ATOM 574 C CA . GLU A 1 71 ? 14.413 -7.626 -21.588 1.00 96.75 71 GLU A CA 1
ATOM 575 C C . GLU A 1 71 ? 14.473 -7.877 -20.078 1.00 96.75 71 GLU A C 1
ATOM 577 O O . GLU A 1 71 ? 13.720 -8.699 -19.546 1.00 96.75 71 GLU A O 1
ATOM 582 N N . PHE A 1 72 ? 15.313 -7.115 -19.369 1.00 96.31 72 PHE A N 1
ATOM 583 C CA . PHE A 1 72 ? 15.412 -7.179 -17.913 1.00 96.31 72 PHE A CA 1
ATOM 584 C C . PHE A 1 72 ? 14.055 -6.915 -17.240 1.00 96.31 72 PHE A C 1
ATOM 586 O O . PHE A 1 72 ? 13.648 -7.647 -16.337 1.00 96.31 72 PHE A O 1
ATOM 593 N N . TYR A 1 73 ? 13.342 -5.878 -17.684 1.00 96.81 73 TYR A N 1
ATOM 594 C CA . TYR A 1 73 ? 12.049 -5.470 -17.143 1.00 96.81 73 TYR A CA 1
ATOM 595 C C . TYR A 1 73 ? 10.992 -6.562 -17.317 1.00 96.81 73 TYR A C 1
ATOM 597 O O . TYR A 1 73 ? 10.310 -6.908 -16.351 1.00 96.81 73 TYR A O 1
ATOM 605 N N . ALA A 1 74 ? 10.883 -7.142 -18.516 1.00 96.25 74 ALA A N 1
ATOM 606 C CA . ALA A 1 74 ? 9.931 -8.212 -18.796 1.00 96.25 74 ALA A CA 1
ATOM 607 C C . ALA A 1 74 ? 10.210 -9.452 -17.933 1.00 96.25 74 ALA A C 1
ATOM 609 O O . ALA A 1 74 ? 9.294 -10.002 -17.316 1.00 96.25 74 ALA A O 1
ATOM 610 N N . TRP A 1 75 ? 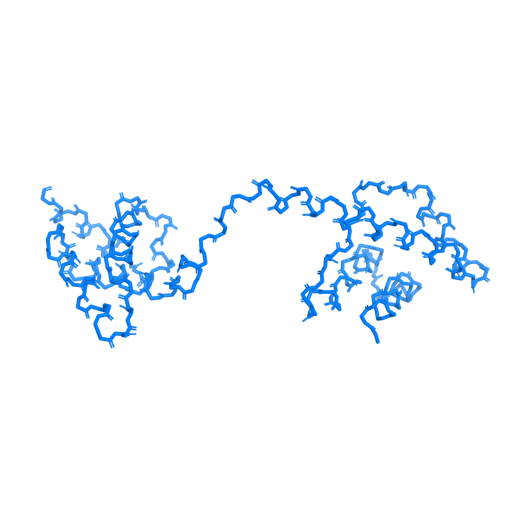11.480 -9.854 -17.824 1.00 95.38 75 TRP A N 1
ATOM 611 C CA . TRP A 1 75 ? 11.888 -10.972 -16.975 1.00 95.38 75 TRP A CA 1
ATOM 612 C C . TRP A 1 75 ? 11.572 -10.720 -15.496 1.00 95.38 75 TRP A C 1
ATOM 614 O O . TRP A 1 75 ? 10.973 -11.567 -14.827 1.00 95.38 75 TRP A O 1
ATOM 624 N N . ALA A 1 76 ? 11.922 -9.537 -14.985 1.00 95.75 76 ALA A N 1
ATOM 625 C CA . ALA A 1 76 ? 11.679 -9.168 -13.595 1.00 95.75 76 ALA A CA 1
ATOM 626 C C . ALA A 1 76 ? 10.175 -9.109 -13.278 1.00 95.75 76 ALA A C 1
ATOM 628 O O . ALA A 1 76 ? 9.747 -9.526 -12.197 1.00 95.75 76 ALA A O 1
ATOM 629 N N . TYR A 1 77 ? 9.358 -8.647 -14.229 1.00 95.75 77 TYR A N 1
ATOM 630 C CA . TYR A 1 77 ? 7.910 -8.591 -14.065 1.00 95.75 77 TYR A CA 1
ATOM 631 C C . TYR A 1 77 ? 7.280 -9.982 -13.980 1.00 95.75 77 TYR A C 1
ATOM 633 O O . TYR A 1 77 ? 6.490 -10.240 -13.071 1.00 95.75 77 TYR A O 1
ATOM 641 N N . LEU A 1 78 ? 7.675 -10.907 -14.861 1.00 93.62 78 LEU A N 1
ATOM 642 C CA . LEU A 1 78 ? 7.199 -12.294 -14.822 1.00 93.62 78 LEU A CA 1
ATOM 643 C C . LEU A 1 78 ? 7.510 -12.957 -13.474 1.00 93.62 78 LEU A C 1
ATOM 645 O O . LEU A 1 78 ? 6.614 -13.523 -12.847 1.00 93.62 78 LEU A O 1
ATOM 649 N N . ARG A 1 79 ? 8.740 -12.797 -12.970 1.00 92.69 79 ARG A N 1
ATOM 650 C CA . ARG A 1 79 ? 9.118 -13.317 -11.645 1.00 92.69 79 ARG A CA 1
ATOM 651 C C . ARG A 1 79 ? 8.327 -12.681 -10.511 1.00 92.69 79 ARG A C 1
ATOM 653 O O . ARG A 1 79 ? 7.932 -13.373 -9.577 1.00 92.69 79 ARG A O 1
ATOM 660 N N . SER A 1 80 ? 8.066 -11.378 -10.595 1.00 93.25 80 SER A N 1
ATOM 661 C CA . SER A 1 80 ? 7.247 -10.680 -9.601 1.00 93.25 80 SER A CA 1
ATOM 662 C C . SER A 1 80 ? 5.838 -11.273 -9.545 1.00 93.25 80 SER A C 1
ATOM 664 O O . SER A 1 80 ? 5.351 -11.598 -8.465 1.00 93.25 80 SER A O 1
ATOM 666 N N . CYS A 1 81 ? 5.211 -11.510 -10.700 1.00 91.88 81 CYS A N 1
ATOM 667 C CA . CYS A 1 81 ? 3.900 -12.153 -10.783 1.00 91.88 81 CYS A CA 1
ATOM 668 C C . CYS A 1 81 ? 3.882 -13.554 -10.147 1.00 91.88 81 CYS A C 1
ATOM 670 O O . CYS A 1 81 ? 2.941 -13.883 -9.422 1.00 91.88 81 CYS A O 1
ATOM 672 N N . GLU A 1 82 ? 4.919 -14.367 -10.367 1.00 89.19 82 GLU A N 1
ATOM 673 C CA . GLU A 1 82 ? 5.047 -15.692 -9.744 1.00 89.19 82 GLU A CA 1
ATOM 674 C C . GLU A 1 82 ? 5.131 -15.599 -8.215 1.00 89.19 82 GLU A C 1
ATOM 676 O O . GLU A 1 82 ? 4.383 -16.279 -7.505 1.00 89.19 82 GLU A O 1
ATOM 681 N N . GLN A 1 83 ? 5.987 -14.712 -7.700 1.00 84.00 83 GLN A N 1
ATOM 682 C CA . GLN A 1 83 ? 6.142 -14.491 -6.262 1.00 84.00 83 GLN A CA 1
ATOM 683 C C . GLN A 1 83 ? 4.844 -14.013 -5.615 1.00 84.00 83 GLN A C 1
ATOM 685 O O . GLN A 1 83 ? 4.414 -14.564 -4.600 1.00 84.00 83 GLN A O 1
ATOM 690 N N . TYR A 1 84 ? 4.181 -13.025 -6.216 1.00 80.62 84 TYR A N 1
ATOM 691 C CA . TYR A 1 84 ? 2.894 -12.535 -5.729 1.00 80.62 84 TYR A CA 1
ATOM 692 C C . TYR A 1 84 ? 1.815 -13.619 -5.775 1.00 80.62 84 TYR A C 1
ATOM 694 O O . TYR A 1 84 ? 0.982 -13.684 -4.870 1.00 80.62 84 TYR A O 1
ATOM 702 N N . GLY A 1 85 ? 1.846 -14.510 -6.769 1.00 76.38 85 GLY A N 1
ATOM 703 C CA . GLY A 1 85 ? 0.971 -15.679 -6.828 1.00 76.38 85 GLY A CA 1
ATOM 704 C C . GLY A 1 85 ? 1.147 -16.621 -5.633 1.00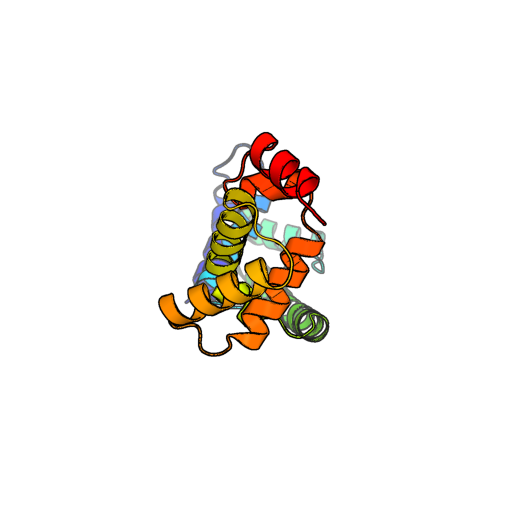 76.38 85 GLY A C 1
ATOM 705 O O . GLY A 1 85 ? 0.158 -17.124 -5.098 1.00 76.38 85 GLY A O 1
ATOM 706 N N . VAL A 1 86 ? 2.384 -16.830 -5.175 1.00 75.12 86 VAL A N 1
ATOM 707 C CA . VAL A 1 86 ? 2.688 -17.627 -3.973 1.00 75.12 86 VAL A CA 1
ATOM 708 C C . VAL A 1 86 ? 2.272 -16.885 -2.703 1.00 75.12 86 VAL A C 1
ATOM 710 O O . VAL A 1 86 ? 1.579 -17.452 -1.858 1.00 75.12 86 VAL A O 1
ATOM 713 N N . VAL A 1 87 ? 2.624 -15.602 -2.586 1.00 70.69 87 VAL A N 1
ATOM 714 C CA . VAL A 1 87 ? 2.286 -14.774 -1.419 1.00 70.69 87 VAL A CA 1
ATOM 715 C C . VAL A 1 87 ? 0.772 -14.691 -1.239 1.00 70.69 87 VAL A C 1
ATOM 717 O O . VAL A 1 87 ? 0.282 -14.943 -0.142 1.00 70.69 87 VAL A O 1
ATOM 720 N N . LYS A 1 88 ? 0.004 -14.464 -2.309 1.00 67.56 88 LYS A N 1
ATOM 721 C CA . LYS A 1 88 ? -1.465 -14.436 -2.260 1.00 67.56 88 LYS A CA 1
ATOM 722 C C . LYS A 1 88 ? -2.082 -15.748 -1.761 1.00 67.56 88 LYS A C 1
ATOM 724 O O . LYS A 1 88 ? -3.129 -15.696 -1.136 1.00 67.56 88 LYS A O 1
ATOM 729 N N . LYS A 1 89 ? -1.457 -16.903 -2.020 1.00 66.62 89 LYS A N 1
ATOM 730 C CA . LYS A 1 89 ? -1.907 -18.203 -1.483 1.00 66.62 89 LYS A CA 1
ATOM 731 C C . LYS A 1 89 ? -1.585 -18.371 0.006 1.00 66.62 89 LYS A C 1
ATOM 733 O O . LYS A 1 89 ? -2.263 -19.132 0.683 1.00 66.62 89 LYS A O 1
ATOM 738 N N . SER A 1 90 ? -0.532 -17.707 0.487 1.00 68.25 90 SER A N 1
ATOM 739 C CA . SER A 1 90 ? -0.099 -17.736 1.892 1.00 68.25 90 SER A CA 1
ATOM 740 C C . SER A 1 90 ? -0.803 -16.703 2.776 1.00 68.25 90 SER A C 1
ATOM 742 O O . SER A 1 90 ? -0.994 -16.950 3.966 1.00 68.25 90 SER A O 1
ATOM 744 N N . LEU A 1 91 ? -1.223 -15.565 2.209 1.00 63.19 91 LEU A N 1
ATOM 745 C CA . LEU A 1 91 ? -2.229 -14.723 2.841 1.00 63.19 91 LEU A CA 1
ATOM 746 C C . LEU A 1 91 ? -3.504 -15.562 2.918 1.00 63.19 91 LEU A C 1
ATOM 748 O O . LEU A 1 91 ? -4.024 -15.978 1.886 1.00 63.19 91 LEU A O 1
ATOM 752 N N . GLY A 1 92 ? -3.979 -15.846 4.132 1.00 64.25 92 GLY A N 1
ATOM 753 C CA . GLY A 1 92 ? -5.275 -16.491 4.335 1.00 64.25 92 GLY A CA 1
ATOM 754 C C . GLY A 1 92 ? -6.419 -15.678 3.719 1.00 64.25 92 GLY A C 1
ATOM 755 O O . GLY A 1 92 ? -6.207 -14.703 2.994 1.00 64.25 92 GLY A O 1
ATOM 756 N N . GLU A 1 93 ? -7.662 -16.040 4.023 1.00 64.19 93 GLU A N 1
ATOM 757 C CA . GLU A 1 93 ? -8.795 -15.236 3.565 1.00 64.19 93 GLU A CA 1
ATOM 758 C C . GLU A 1 93 ? -8.662 -13.803 4.095 1.00 64.19 93 GLU A C 1
ATOM 760 O O . GLU A 1 93 ? -8.669 -13.550 5.301 1.00 64.19 93 GLU A O 1
ATOM 765 N N . ILE A 1 94 ? -8.493 -12.850 3.174 1.00 67.12 94 ILE A N 1
ATOM 766 C CA . ILE A 1 94 ? -8.597 -11.433 3.498 1.00 67.12 94 ILE A CA 1
ATOM 767 C C . ILE A 1 94 ? -10.004 -11.250 4.053 1.00 67.12 94 ILE A C 1
ATOM 769 O O . ILE A 1 94 ? -10.978 -11.489 3.342 1.00 67.12 94 ILE A O 1
ATOM 773 N N . ASP A 1 95 ? -10.114 -10.825 5.310 1.00 80.50 95 ASP A N 1
ATOM 774 C CA . ASP A 1 95 ? -11.409 -10.546 5.919 1.00 80.50 95 ASP A CA 1
ATOM 775 C C . ASP A 1 95 ? -11.988 -9.261 5.302 1.00 80.50 95 ASP A C 1
ATOM 777 O O . ASP A 1 95 ? -11.839 -8.148 5.818 1.00 80.50 95 ASP A O 1
ATOM 781 N N . VAL A 1 96 ? -12.604 -9.419 4.126 1.00 83.69 96 VAL A N 1
ATOM 782 C CA . VAL A 1 96 ? -13.223 -8.343 3.341 1.00 83.69 96 VAL A CA 1
ATOM 783 C C . VAL A 1 96 ? -14.262 -7.619 4.186 1.00 83.69 96 VAL A C 1
ATOM 785 O O . VAL A 1 96 ? -14.336 -6.392 4.148 1.00 83.69 96 VAL A O 1
ATOM 788 N N . PHE A 1 97 ? -14.994 -8.362 5.019 1.00 88.38 97 PHE A N 1
ATOM 789 C CA . PHE A 1 97 ? -15.971 -7.810 5.946 1.00 88.38 97 PHE A CA 1
ATOM 790 C C . PHE A 1 97 ? -15.298 -6.867 6.953 1.00 88.38 97 PHE A C 1
ATOM 792 O O . PHE A 1 97 ? -15.764 -5.747 7.188 1.00 88.38 97 PHE A O 1
ATOM 799 N N . ARG A 1 98 ? -14.132 -7.260 7.485 1.00 87.69 98 ARG A N 1
ATOM 800 C CA . ARG A 1 98 ? -13.339 -6.411 8.383 1.00 87.69 98 ARG A CA 1
ATOM 801 C C . ARG A 1 98 ? -12.885 -5.114 7.720 1.00 87.69 98 ARG A C 1
ATOM 803 O O . ARG A 1 98 ? -12.830 -4.089 8.406 1.00 87.69 98 ARG A O 1
ATOM 810 N N . ILE A 1 99 ? -12.547 -5.156 6.432 1.00 88.88 99 ILE A N 1
ATOM 811 C CA . ILE A 1 99 ? -12.100 -3.991 5.655 1.00 88.88 99 ILE A CA 1
ATOM 812 C C . ILE A 1 99 ? -13.282 -3.074 5.334 1.00 88.88 99 ILE A C 1
ATOM 814 O O . ILE A 1 99 ? -13.218 -1.881 5.634 1.00 88.88 99 ILE A O 1
ATOM 818 N N . GLN A 1 100 ? -14.365 -3.632 4.791 1.00 91.44 100 GLN A N 1
ATOM 819 C CA . GLN A 1 100 ? -15.572 -2.908 4.387 1.00 91.44 100 GLN A CA 1
ATOM 820 C C . GLN A 1 100 ? -16.164 -2.096 5.542 1.00 91.44 100 GLN A C 1
ATOM 822 O O . GLN A 1 100 ? -16.504 -0.927 5.371 1.00 91.44 100 GLN A O 1
ATOM 827 N N . TYR A 1 101 ? -16.237 -2.697 6.730 1.00 94.12 101 TYR A N 1
ATOM 828 C CA . TYR A 1 101 ? -16.875 -2.098 7.901 1.00 94.12 101 TYR A CA 1
ATOM 829 C C . TYR A 1 101 ? -15.891 -1.470 8.894 1.00 94.12 101 TYR A C 1
ATOM 831 O O . TYR A 1 101 ? -16.263 -1.152 10.023 1.00 94.12 101 TYR A O 1
ATOM 839 N N . ARG A 1 102 ? -14.621 -1.271 8.509 1.00 91.81 102 ARG A N 1
ATOM 840 C CA . ARG A 1 102 ? -13.576 -0.735 9.401 1.00 91.81 102 ARG A CA 1
ATOM 841 C C . ARG A 1 102 ? -13.980 0.587 10.057 1.00 91.81 102 ARG A C 1
ATOM 843 O O . ARG A 1 102 ? -13.689 0.784 11.234 1.00 91.81 102 ARG A O 1
ATOM 850 N N . ARG A 1 103 ? -14.601 1.501 9.303 1.00 93.44 103 ARG A N 1
ATOM 851 C CA . ARG A 1 103 ? -14.995 2.824 9.812 1.00 93.44 103 ARG A CA 1
ATOM 852 C C . ARG A 1 103 ? -16.147 2.705 10.808 1.00 93.44 103 ARG A C 1
ATOM 854 O O . ARG A 1 103 ? -16.030 3.201 11.918 1.00 93.44 103 ARG A O 1
ATOM 861 N N . GLN A 1 104 ? -17.194 1.986 10.421 1.00 95.81 104 GLN A N 1
ATOM 862 C CA . GLN A 1 104 ? -18.391 1.737 11.218 1.00 95.81 104 GLN A CA 1
ATOM 863 C C . GLN A 1 104 ? -18.052 1.037 12.536 1.00 95.81 104 GLN A C 1
ATOM 865 O O . GLN A 1 104 ? -18.542 1.441 13.584 1.00 95.81 104 GLN A O 1
ATOM 870 N N . ARG A 1 105 ? -17.163 0.031 12.506 1.00 94.88 105 ARG A N 1
ATOM 871 C CA . ARG A 1 105 ? -16.699 -0.632 13.735 1.00 94.88 105 ARG A CA 1
ATOM 872 C C . ARG A 1 105 ? -15.990 0.346 14.666 1.00 94.88 105 ARG A C 1
ATOM 874 O O . ARG A 1 105 ? -16.303 0.396 15.845 1.00 94.88 105 ARG A O 1
ATOM 881 N N . LYS A 1 106 ? -15.067 1.162 14.149 1.00 94.75 106 LYS A N 1
ATOM 882 C CA . LYS A 1 106 ? -14.365 2.164 14.969 1.00 94.75 106 LYS A CA 1
ATOM 883 C C . LYS A 1 106 ? -15.315 3.187 15.587 1.00 94.75 106 LYS A C 1
ATOM 885 O O . LYS A 1 106 ? -15.146 3.549 16.744 1.00 94.75 106 LYS A O 1
ATOM 890 N N . GLU A 1 107 ? -16.296 3.635 14.816 1.00 95.69 107 GLU A N 1
ATOM 891 C CA . GLU A 1 107 ? -17.306 4.590 15.260 1.00 95.69 107 GLU A CA 1
ATOM 892 C C . GLU A 1 107 ? -18.141 4.029 16.415 1.00 95.69 107 GLU A C 1
ATOM 894 O O . GLU A 1 107 ? -18.186 4.635 17.484 1.00 95.69 107 GLU A O 1
ATOM 899 N N . VAL A 1 108 ? -18.725 2.836 16.250 1.00 96.75 108 VAL A N 1
ATOM 900 C CA . VAL A 1 108 ? -19.542 2.232 17.310 1.00 96.75 108 VAL A CA 1
ATOM 901 C C . VAL A 1 108 ? -18.708 1.865 18.541 1.00 96.75 108 VAL A C 1
ATOM 903 O O . VAL A 1 108 ? -19.185 2.036 19.657 1.00 96.75 108 VAL A O 1
ATOM 906 N N . MET A 1 109 ? -17.446 1.446 18.376 1.00 95.88 109 MET A N 1
ATOM 907 C CA . MET A 1 109 ? -16.528 1.235 19.504 1.00 95.88 109 MET A CA 1
ATOM 908 C C . MET A 1 109 ? -16.310 2.528 20.298 1.00 95.88 109 MET A C 1
ATOM 910 O O . MET A 1 109 ? -16.355 2.505 21.524 1.00 95.88 109 MET A O 1
ATOM 914 N N . GLY A 1 110 ? -16.117 3.652 19.598 1.00 95.31 110 GLY A N 1
ATOM 915 C CA . GLY A 1 110 ? -16.064 4.992 20.186 1.00 95.31 110 GLY A CA 1
ATOM 916 C C . GLY A 1 110 ? -17.284 5.296 21.045 1.00 95.31 110 GLY A C 1
ATOM 917 O O . GLY A 1 110 ? -17.160 5.637 22.220 1.00 95.31 110 GLY A O 1
ATOM 918 N N . LEU A 1 111 ? -18.466 5.105 20.463 1.00 95.81 111 LEU A N 1
ATOM 919 C CA . LEU A 1 111 ? -19.742 5.361 21.125 1.00 95.81 111 LEU A CA 1
ATOM 920 C C . LEU A 1 111 ? -19.968 4.452 22.339 1.00 95.81 111 LEU A C 1
ATOM 922 O O . LEU A 1 111 ? -20.435 4.931 23.368 1.00 95.81 111 LEU A O 1
ATOM 926 N N . VAL A 1 112 ? -19.607 3.170 22.255 1.00 96.00 112 VAL A N 1
ATOM 927 C CA . VAL A 1 112 ? -19.712 2.220 23.375 1.00 96.00 112 VAL A CA 1
ATOM 928 C C . VAL A 1 112 ? -18.885 2.688 24.573 1.00 96.00 112 VAL A C 1
ATOM 930 O O . VAL A 1 112 ? -19.396 2.704 25.693 1.00 96.00 112 VAL A O 1
ATOM 933 N N . VAL A 1 113 ? -17.644 3.126 24.337 1.00 94.31 113 VAL A N 1
ATOM 934 C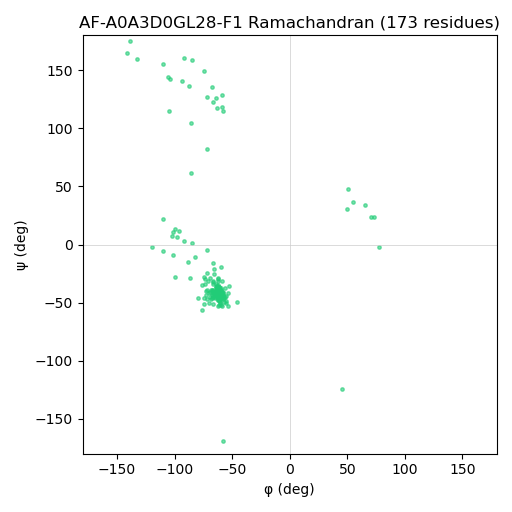 CA . VAL A 1 113 ? -16.752 3.606 25.404 1.00 94.31 113 VAL A CA 1
ATOM 935 C C . VAL A 1 113 ? -17.252 4.928 25.988 1.00 94.31 113 VAL A C 1
ATOM 937 O O . VAL A 1 113 ? -17.357 5.059 27.204 1.00 94.31 113 VAL A O 1
ATOM 940 N N . VAL A 1 114 ? -17.621 5.896 25.142 1.00 94.12 114 VAL A N 1
ATOM 941 C CA . VAL A 1 114 ? -18.124 7.211 25.587 1.00 94.12 114 VAL A CA 1
ATOM 942 C C . VAL A 1 114 ? -19.414 7.084 26.404 1.00 94.12 114 VAL A C 1
ATOM 944 O O . VAL A 1 114 ? -19.597 7.823 27.368 1.00 94.12 114 VAL A O 1
ATOM 947 N N . ASN A 1 115 ? -20.287 6.140 26.047 1.00 93.56 115 ASN A N 1
ATOM 948 C CA . ASN A 1 115 ? -21.550 5.900 26.745 1.00 93.56 115 ASN A CA 1
ATOM 949 C C . ASN A 1 115 ? -21.418 4.979 27.970 1.00 93.56 115 ASN A C 1
ATOM 951 O O . ASN A 1 115 ? -22.430 4.686 28.602 1.00 93.56 115 ASN A O 1
ATOM 955 N N . GLY A 1 116 ? -20.216 4.501 28.317 1.00 92.19 116 GLY A N 1
ATOM 956 C CA . GLY A 1 116 ? -20.046 3.665 29.508 1.00 92.19 116 GLY A CA 1
ATOM 957 C C . GLY A 1 116 ? -20.655 2.259 29.381 1.00 92.19 116 GLY A C 1
ATOM 958 O O . GLY A 1 116 ? -21.046 1.681 30.390 1.00 92.19 116 GLY A O 1
ATOM 959 N N . LEU A 1 117 ? -20.832 1.731 28.162 1.00 93.25 117 LEU A N 1
ATOM 960 C CA . LEU A 1 117 ? -21.609 0.505 27.937 1.00 93.25 117 LEU A CA 1
ATOM 961 C C . LEU A 1 117 ? -20.745 -0.755 28.078 1.00 93.25 117 LEU A C 1
ATOM 963 O O . LEU A 1 117 ? -19.650 -0.833 27.515 1.00 93.25 117 LEU A O 1
ATOM 967 N N . HIS A 1 118 ? -21.276 -1.770 28.764 1.00 92.44 118 HIS A N 1
ATOM 968 C CA . HIS A 1 118 ? -20.623 -3.064 28.994 1.00 92.44 118 HIS A CA 1
ATOM 969 C C . HIS A 1 118 ? -21.567 -4.239 28.703 1.00 92.44 118 HIS A C 1
ATOM 971 O O . HIS A 1 118 ? -22.789 -4.079 28.686 1.00 92.44 118 HIS A O 1
ATOM 977 N N . ASP A 1 119 ? -20.982 -5.416 28.470 1.00 89.81 119 ASP A N 1
ATOM 978 C CA . ASP A 1 119 ? -21.667 -6.701 28.290 1.00 89.81 119 ASP A CA 1
ATOM 979 C C . ASP A 1 119 ? -22.891 -6.618 27.359 1.00 89.81 119 ASP A C 1
ATOM 981 O O . ASP A 1 119 ? -22.786 -6.143 26.226 1.00 89.81 119 ASP A O 1
ATOM 985 N N . GLN A 1 120 ? -24.064 -7.042 27.839 1.00 91.88 120 GLN A N 1
ATOM 986 C CA . GLN A 1 120 ? -25.308 -7.081 27.067 1.00 91.88 120 GLN A CA 1
ATOM 987 C C . GLN A 1 120 ? -25.767 -5.694 26.594 1.00 91.88 120 GLN A C 1
ATOM 989 O O . GLN A 1 120 ? -26.399 -5.584 25.545 1.00 91.88 120 GLN A O 1
ATOM 994 N N . LEU A 1 121 ? -25.440 -4.624 27.333 1.00 92.62 121 LEU A N 1
ATOM 995 C CA . LEU A 1 121 ? -25.775 -3.259 26.916 1.00 92.62 121 LEU A CA 1
ATOM 996 C C . LEU A 1 121 ? -24.910 -2.815 25.734 1.00 92.62 121 LEU A C 1
ATOM 998 O O . LEU A 1 121 ? -25.414 -2.166 24.818 1.00 92.62 121 LEU A O 1
ATOM 1002 N N . ALA A 1 122 ? -23.626 -3.182 25.731 1.00 93.75 122 ALA A N 1
ATOM 1003 C CA . ALA A 1 122 ? -22.744 -2.923 24.597 1.00 93.75 122 ALA A CA 1
ATOM 1004 C C . ALA A 1 122 ? -23.168 -3.743 23.370 1.00 93.75 122 ALA A C 1
ATOM 1006 O O . ALA A 1 122 ? -23.228 -3.204 22.268 1.00 93.75 122 ALA A O 1
ATOM 1007 N N . GLU A 1 123 ? -23.510 -5.019 23.562 1.00 95.56 123 GLU A N 1
ATOM 1008 C CA . GLU A 1 123 ? -23.996 -5.898 22.496 1.00 95.56 123 GLU A CA 1
ATOM 1009 C C . GLU A 1 123 ? -25.271 -5.346 21.841 1.00 95.56 123 GLU A C 1
ATOM 1011 O O . GLU A 1 123 ? -25.282 -5.112 20.631 1.00 95.56 123 GLU A O 1
ATOM 1016 N N . GLY A 1 124 ? -26.297 -5.027 22.638 1.00 95.88 124 GLY A N 1
ATOM 1017 C CA . GLY A 1 124 ? -27.549 -4.455 22.134 1.00 95.88 124 GLY A CA 1
ATOM 1018 C C . GLY A 1 124 ? -27.348 -3.125 21.402 1.00 95.88 124 GLY A C 1
ATOM 1019 O O . GLY A 1 124 ? -27.927 -2.906 20.339 1.00 95.88 124 GLY A O 1
ATOM 1020 N N . TYR A 1 125 ? -26.456 -2.266 21.906 1.00 96.88 125 TYR A N 1
ATOM 1021 C CA . TYR A 1 125 ? -26.119 -1.004 21.243 1.00 96.88 125 TYR A CA 1
ATOM 1022 C C . TYR A 1 125 ? -25.465 -1.217 19.870 1.00 96.88 125 TYR A C 1
ATOM 1024 O O . TYR A 1 125 ? -25.775 -0.510 18.909 1.00 96.88 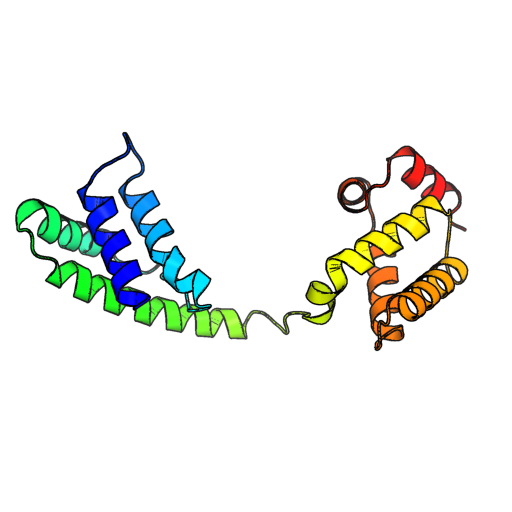125 TYR A O 1
ATOM 1032 N N . ILE A 1 126 ? -24.573 -2.205 19.752 1.00 96.69 126 ILE A N 1
ATOM 1033 C CA . ILE A 1 126 ? -23.920 -2.541 18.483 1.00 96.69 126 ILE A CA 1
ATOM 1034 C C . ILE A 1 126 ? -24.931 -3.117 17.480 1.00 96.69 126 ILE A C 1
ATOM 1036 O O . ILE A 1 126 ? -24.883 -2.777 16.294 1.00 96.69 126 ILE A O 1
ATOM 1040 N N . GLU A 1 127 ? -25.872 -3.947 17.930 1.00 96.69 127 GLU A N 1
ATOM 1041 C CA . GLU A 1 127 ? -26.941 -4.463 17.071 1.00 96.69 127 GLU A CA 1
ATOM 1042 C C . GLU A 1 127 ? -27.870 -3.354 16.569 1.00 96.69 127 GLU A C 1
ATOM 1044 O O . GLU A 1 127 ? -28.206 -3.312 15.382 1.00 96.69 127 GLU A O 1
ATOM 1049 N N . ASP A 1 128 ? -28.261 -2.426 17.441 1.00 96.69 128 ASP A N 1
ATOM 1050 C CA . ASP A 1 128 ? -29.082 -1.278 17.058 1.00 96.69 128 ASP A CA 1
ATOM 1051 C C . ASP A 1 128 ? -28.338 -0.370 16.069 1.00 96.69 128 ASP A C 1
ATOM 1053 O O . ASP A 1 128 ? -28.919 0.067 15.069 1.00 96.69 128 ASP A O 1
ATOM 1057 N N . PHE A 1 129 ? -27.033 -0.161 16.270 1.00 96.94 129 PHE A N 1
ATOM 1058 C CA . PHE A 1 129 ? -26.177 0.541 15.314 1.00 96.94 129 PHE A CA 1
ATOM 1059 C C . PHE A 1 129 ? -26.170 -0.152 13.942 1.00 96.94 129 PHE A C 1
ATOM 1061 O O . PHE A 1 129 ? -26.255 0.521 12.910 1.00 96.94 129 PHE A O 1
ATOM 1068 N N . CYS A 1 130 ? -26.128 -1.488 13.902 1.00 96.31 130 CYS A N 1
ATOM 1069 C CA . CYS A 1 130 ? -26.219 -2.247 12.653 1.00 96.31 130 CYS A CA 1
ATOM 1070 C C . CYS A 1 130 ? -27.550 -2.014 11.934 1.00 96.31 130 CYS A C 1
ATOM 1072 O O . CYS A 1 130 ? -27.547 -1.777 10.724 1.00 96.31 130 CYS A O 1
ATOM 1074 N N . ARG A 1 131 ? -28.676 -2.029 12.664 1.00 94.81 131 ARG A N 1
ATOM 1075 C CA . ARG A 1 131 ? -30.012 -1.775 12.093 1.00 94.81 131 ARG A CA 1
ATOM 1076 C C . ARG A 1 131 ? -30.113 -0.369 11.505 1.00 94.81 131 ARG A C 1
ATOM 1078 O O . ARG A 1 131 ? -30.613 -0.211 10.396 1.00 94.81 131 ARG A O 1
ATOM 1085 N N . GLN A 1 132 ? -29.595 0.637 12.211 1.00 95.19 132 GLN A N 1
ATOM 1086 C CA . GLN A 1 132 ? -29.610 2.035 11.762 1.00 95.19 132 GLN A CA 1
ATOM 1087 C C . GLN A 1 132 ? -28.732 2.274 10.526 1.00 95.19 132 GLN A C 1
ATOM 1089 O O . GLN A 1 132 ? -29.064 3.104 9.684 1.00 95.19 132 GLN A O 1
ATOM 1094 N N . ASN A 1 133 ? -27.633 1.527 10.393 1.00 93.44 133 ASN A N 1
ATOM 1095 C CA . ASN A 1 133 ? -26.677 1.666 9.293 1.00 93.44 133 ASN A CA 1
ATOM 1096 C C . ASN A 1 133 ? -26.880 0.646 8.156 1.00 93.44 133 ASN A C 1
ATOM 1098 O O . ASN A 1 133 ? -26.056 0.580 7.243 1.00 93.44 133 ASN A O 1
ATOM 1102 N N . GLY A 1 134 ? -27.949 -0.159 8.196 1.00 92.75 134 GLY A N 1
ATOM 1103 C CA . GLY A 1 134 ? -28.263 -1.140 7.152 1.00 92.75 134 GLY A CA 1
ATOM 1104 C C . GLY A 1 134 ? -27.235 -2.272 7.016 1.00 92.75 134 GLY A C 1
ATOM 1105 O O . GLY A 1 134 ? -26.974 -2.742 5.909 1.00 92.75 134 GLY A O 1
ATOM 1106 N N . ILE A 1 135 ? -26.615 -2.703 8.119 1.00 93.31 135 ILE A N 1
ATOM 1107 C CA . ILE A 1 135 ? -25.604 -3.771 8.125 1.00 93.31 135 ILE A CA 1
ATOM 1108 C C . ILE A 1 135 ? -26.299 -5.138 8.219 1.00 93.31 135 ILE A C 1
ATOM 1110 O O . ILE A 1 135 ? -26.756 -5.540 9.288 1.00 93.31 135 ILE A O 1
ATOM 1114 N N . ALA A 1 136 ? -26.355 -5.861 7.096 1.00 88.44 136 ALA A N 1
ATOM 1115 C CA . ALA A 1 136 ? -27.087 -7.126 6.976 1.00 88.44 136 ALA A CA 1
ATOM 1116 C C . ALA A 1 136 ? -26.553 -8.244 7.894 1.00 88.44 136 ALA A C 1
ATOM 1118 O O . ALA A 1 136 ? -27.328 -8.916 8.569 1.00 88.44 136 ALA A O 1
ATOM 1119 N N . GLU A 1 137 ? -25.231 -8.434 7.966 1.00 92.50 137 GLU A N 1
ATOM 1120 C CA . GLU A 1 137 ? -24.606 -9.459 8.818 1.00 92.50 137 GLU A CA 1
ATOM 1121 C C . GLU A 1 137 ? -24.380 -8.938 10.251 1.00 92.50 137 GLU A C 1
ATOM 1123 O O . GLU A 1 137 ? -23.247 -8.849 10.730 1.00 92.50 137 GLU A O 1
ATOM 1128 N N . THR A 1 138 ? -25.467 -8.576 10.941 1.00 93.50 138 THR A N 1
ATOM 1129 C CA . THR A 1 138 ? -25.419 -7.983 12.291 1.00 93.50 138 THR A CA 1
ATOM 1130 C C . THR A 1 138 ? -24.645 -8.862 13.280 1.00 93.50 138 THR A C 1
ATOM 1132 O O . THR A 1 138 ? -23.710 -8.381 13.907 1.00 93.50 138 THR A O 1
ATOM 1135 N N . ALA A 1 139 ? -24.936 -10.166 13.349 1.00 93.00 139 ALA A N 1
ATOM 1136 C CA . ALA A 1 139 ? -24.270 -11.079 14.287 1.00 93.00 139 ALA A CA 1
ATOM 1137 C C . ALA A 1 139 ? -22.739 -11.117 14.108 1.00 93.00 139 ALA A C 1
ATOM 1139 O O . ALA A 1 139 ? -21.985 -11.082 15.080 1.00 93.00 139 ALA A O 1
ATOM 1140 N N . LYS A 1 140 ? -22.268 -11.136 12.854 1.00 93.31 140 LYS A N 1
ATOM 1141 C CA . LYS A 1 140 ? -20.835 -11.128 12.535 1.00 93.31 140 LYS A CA 1
ATOM 1142 C C . LYS A 1 140 ? -20.191 -9.799 12.923 1.00 93.31 140 LYS A C 1
ATOM 1144 O O . LYS A 1 140 ? -19.134 -9.791 13.551 1.00 93.31 140 LYS A O 1
ATOM 1149 N N . PHE A 1 141 ? -20.831 -8.680 12.583 1.00 96.00 141 PHE A N 1
ATOM 1150 C CA . PHE A 1 141 ? -20.353 -7.348 12.952 1.00 96.00 141 PHE A CA 1
ATOM 1151 C C . PHE A 1 141 ? -20.261 -7.182 14.471 1.00 96.00 141 PHE A C 1
ATOM 1153 O O . PHE A 1 141 ? -19.231 -6.719 14.967 1.00 96.00 141 PHE A O 1
ATOM 1160 N N . THR A 1 142 ? -21.291 -7.603 15.206 1.00 95.62 142 THR A N 1
ATOM 1161 C CA . THR A 1 142 ? -21.338 -7.536 16.668 1.00 95.62 142 THR A CA 1
ATOM 1162 C C . THR A 1 142 ? -20.219 -8.360 17.293 1.00 95.62 142 THR A C 1
ATOM 1164 O O . THR A 1 142 ? -19.404 -7.807 18.030 1.00 95.62 142 THR A O 1
ATOM 1167 N N . ALA A 1 143 ? -20.079 -9.636 16.916 1.00 94.19 143 ALA A N 1
ATOM 1168 C CA . ALA A 1 143 ? -19.032 -10.513 17.444 1.00 94.19 143 ALA A CA 1
ATOM 1169 C C . ALA A 1 143 ? -17.615 -9.958 17.204 1.00 94.19 143 ALA A C 1
ATOM 1171 O O . ALA A 1 143 ? -16.774 -9.943 18.108 1.00 94.19 143 ALA A O 1
ATOM 1172 N N . MET A 1 144 ? -17.347 -9.442 15.999 1.00 93.56 144 MET A N 1
ATOM 1173 C CA . MET A 1 144 ? -16.056 -8.830 15.669 1.00 93.56 144 MET A CA 1
ATOM 1174 C C . MET A 1 144 ? -15.797 -7.556 16.476 1.00 93.56 144 MET A C 1
ATOM 1176 O O . MET A 1 144 ? -14.681 -7.341 16.941 1.00 93.56 144 MET A O 1
ATOM 1180 N N . THR A 1 145 ? -16.815 -6.715 16.646 1.00 95.19 145 THR A N 1
ATOM 1181 C CA . THR A 1 145 ? -16.700 -5.444 17.374 1.00 95.19 145 THR A CA 1
ATOM 1182 C C . THR A 1 145 ? -16.488 -5.678 18.869 1.00 95.19 145 THR A C 1
ATOM 1184 O O . THR A 1 145 ? -15.631 -5.034 19.466 1.00 95.19 145 THR A O 1
ATOM 1187 N N . LEU A 1 146 ? -17.193 -6.643 19.466 1.00 94.88 146 LEU A N 1
ATOM 1188 C CA . LEU A 1 146 ? -16.989 -7.051 20.859 1.00 94.88 146 LEU A CA 1
ATOM 1189 C C . LEU A 1 146 ? -15.585 -7.628 21.082 1.00 94.88 146 LEU A C 1
ATOM 1191 O O . LEU A 1 146 ? -14.926 -7.297 22.067 1.00 94.88 146 LEU A O 1
ATOM 1195 N N . THR A 1 147 ? -15.083 -8.423 20.134 1.00 93.62 147 THR A N 1
ATOM 1196 C CA . THR A 1 147 ? -13.699 -8.922 20.175 1.00 93.62 147 THR A CA 1
ATOM 1197 C C . THR A 1 147 ? -12.694 -7.763 20.117 1.00 93.62 147 THR A C 1
ATOM 1199 O O . THR A 1 147 ? -11.767 -7.702 20.929 1.00 93.62 147 THR A O 1
ATOM 1202 N N . ASP A 1 148 ? -12.904 -6.799 19.214 1.00 92.38 148 ASP A N 1
ATOM 1203 C CA . ASP A 1 148 ? -12.060 -5.604 19.091 1.00 92.38 148 ASP A CA 1
ATOM 1204 C C . ASP A 1 148 ? -12.108 -4.747 20.384 1.00 92.38 148 ASP A C 1
ATOM 1206 O O . ASP A 1 148 ? -11.072 -4.257 20.831 1.00 92.38 148 ASP A O 1
ATOM 1210 N N . LEU A 1 149 ? -13.272 -4.614 21.037 1.00 92.75 149 LEU A N 1
ATOM 1211 C CA . LEU A 1 149 ? -13.423 -3.924 22.332 1.00 92.75 149 LEU A CA 1
ATOM 1212 C C . LEU A 1 149 ? -12.707 -4.648 23.477 1.00 92.75 149 LEU A C 1
ATOM 1214 O O . LEU A 1 149 ? -12.097 -4.004 24.328 1.00 92.75 149 LEU A O 1
ATOM 1218 N N . SER A 1 150 ? -12.745 -5.983 23.498 1.00 90.12 150 SER A N 1
ATOM 1219 C CA . SER A 1 150 ? -12.106 -6.789 24.550 1.00 90.12 150 SER A CA 1
ATOM 1220 C C . SER A 1 150 ? -10.576 -6.682 24.554 1.00 90.12 150 SER A C 1
ATOM 1222 O O . SER A 1 150 ? -9.944 -6.855 25.594 1.00 90.12 150 SER A O 1
ATOM 1224 N N . THR A 1 151 ? -9.987 -6.356 23.399 1.00 90.25 151 THR A N 1
ATOM 1225 C CA . THR A 1 151 ? -8.536 -6.208 23.191 1.00 90.25 151 THR A CA 1
ATOM 1226 C C . THR A 1 151 ? -8.086 -4.740 23.147 1.00 90.25 151 THR A C 1
ATOM 1228 O O . THR A 1 151 ? -6.925 -4.436 22.841 1.00 90.25 151 THR A O 1
ATOM 1231 N N . LEU A 1 152 ? -8.999 -3.810 23.454 1.00 91.25 152 LEU A N 1
ATOM 1232 C CA . LEU A 1 152 ? -8.742 -2.377 23.414 1.00 91.25 152 LEU A CA 1
ATOM 1233 C C . LEU A 1 152 ? -7.746 -1.954 24.506 1.00 91.25 152 LEU A C 1
ATOM 1235 O O . LEU A 1 152 ? -7.844 -2.358 25.661 1.00 91.25 152 LEU A O 1
ATOM 1239 N N . HIS A 1 153 ? -6.786 -1.113 24.129 1.00 88.75 153 HIS A N 1
ATOM 1240 C CA . HIS A 1 153 ? -5.728 -0.596 24.998 1.00 88.75 153 HIS A CA 1
ATOM 1241 C C . HIS A 1 153 ? -5.455 0.880 24.682 1.00 88.75 153 HIS A C 1
ATOM 1243 O O . HIS A 1 153 ? -5.830 1.366 23.613 1.00 88.75 153 HIS A O 1
ATOM 1249 N N . ALA A 1 154 ? -4.755 1.584 25.579 1.00 85.62 154 ALA A N 1
ATOM 1250 C CA . ALA A 1 154 ? -4.521 3.031 25.487 1.00 85.62 154 ALA A CA 1
ATOM 1251 C C . ALA A 1 154 ? -3.922 3.485 24.138 1.00 85.62 154 ALA A C 1
ATOM 1253 O O . ALA A 1 154 ? -4.309 4.514 23.597 1.00 85.62 154 ALA A O 1
ATOM 1254 N N . GLY A 1 155 ? -3.047 2.681 23.521 1.00 85.00 155 GLY A N 1
ATOM 1255 C CA . GLY A 1 155 ? -2.461 2.986 22.206 1.00 85.00 155 GLY A CA 1
ATOM 1256 C C . GLY A 1 155 ? -3.450 2.985 21.028 1.00 85.00 155 GLY A C 1
ATOM 1257 O O . GLY A 1 155 ? -3.137 3.513 19.963 1.00 85.00 155 GLY A O 1
ATOM 1258 N N . ALA A 1 156 ? -4.647 2.418 21.197 1.00 85.00 156 ALA A N 1
ATOM 1259 C CA . ALA A 1 156 ? -5.640 2.264 20.135 1.00 85.00 156 ALA A CA 1
ATOM 1260 C C . ALA A 1 156 ? -6.782 3.303 20.183 1.00 85.00 156 ALA A C 1
ATOM 1262 O O . ALA A 1 156 ? -7.546 3.401 19.219 1.00 85.00 156 ALA A O 1
ATOM 1263 N N . ILE A 1 157 ? -6.885 4.111 21.248 1.00 90.50 157 ILE A N 1
ATOM 1264 C CA . ILE A 1 157 ? -8.041 4.999 21.497 1.00 90.50 157 ILE A CA 1
ATOM 1265 C C . ILE A 1 157 ? -8.092 6.225 20.573 1.00 90.50 157 ILE A C 1
ATOM 1267 O O . ILE A 1 157 ? -9.175 6.659 20.182 1.00 90.50 157 ILE A O 1
ATOM 1271 N N . ILE A 1 158 ? -6.932 6.725 20.121 1.00 87.94 158 ILE A N 1
ATOM 1272 C CA . ILE A 1 158 ? -6.844 7.866 19.186 1.00 87.94 158 ILE A CA 1
ATOM 1273 C C . ILE A 1 158 ? -7.610 7.549 17.899 1.00 87.94 158 ILE A C 1
ATOM 1275 O O . ILE A 1 158 ? -8.348 8.374 17.364 1.00 87.94 158 ILE A O 1
ATOM 1279 N N . GLY A 1 159 ? -7.477 6.312 17.415 1.00 86.06 159 GLY A N 1
ATOM 1280 C CA . GLY A 1 159 ? -8.134 5.852 16.199 1.00 86.06 159 GLY A CA 1
ATOM 1281 C C . GLY A 1 159 ? -9.646 5.654 16.321 1.00 86.06 159 GLY A C 1
ATOM 1282 O O . GLY A 1 159 ? -10.246 5.301 15.301 1.00 86.06 159 GLY A O 1
ATOM 1283 N N . LEU A 1 160 ? -10.209 5.825 17.520 1.00 90.38 160 LEU A N 1
ATOM 1284 C CA . LEU A 1 160 ? -11.634 5.752 17.854 1.00 90.38 160 LEU A CA 1
ATOM 1285 C C . LEU A 1 160 ? -12.220 7.131 18.210 1.00 90.38 160 LEU A C 1
ATOM 1287 O O . LEU A 1 160 ? -13.425 7.241 18.402 1.00 90.38 160 LEU A O 1
ATOM 1291 N N . GLY A 1 161 ? -11.386 8.177 18.297 1.00 88.94 161 GLY A N 1
ATOM 1292 C CA . GLY A 1 161 ? -11.820 9.519 18.699 1.00 88.94 161 GLY A CA 1
ATOM 1293 C C . GLY A 1 161 ? -12.143 9.655 20.192 1.00 88.94 161 GLY A C 1
ATOM 1294 O O . GLY A 1 161 ? -12.913 10.537 20.557 1.00 88.94 161 GLY A O 1
ATOM 1295 N N . ILE A 1 162 ? -11.575 8.791 21.041 1.00 92.56 162 ILE A N 1
ATOM 1296 C CA . ILE A 1 162 ? -11.818 8.761 22.492 1.00 92.56 162 ILE A CA 1
ATOM 1297 C C . ILE A 1 162 ? -10.599 9.336 23.232 1.00 92.56 162 ILE A C 1
ATOM 1299 O O . ILE A 1 162 ? -9.458 9.113 22.815 1.00 92.56 162 ILE A O 1
ATOM 1303 N N . THR A 1 163 ? -10.821 10.048 24.339 1.00 92.44 163 THR A N 1
ATOM 1304 C CA . THR A 1 163 ? -9.749 10.519 25.234 1.00 92.44 163 THR A CA 1
ATOM 1305 C C . THR A 1 163 ? -9.336 9.458 26.257 1.00 92.44 163 THR A C 1
ATOM 1307 O O . THR A 1 163 ? -10.099 8.552 26.583 1.00 92.44 163 THR A O 1
ATOM 1310 N N . GLU A 1 164 ? -8.131 9.582 26.814 1.00 92.31 164 GLU A N 1
ATOM 1311 C CA . GLU A 1 164 ? -7.649 8.678 27.870 1.00 92.31 164 GLU A CA 1
ATOM 1312 C C . GLU A 1 164 ? -8.583 8.673 29.090 1.00 92.31 164 GLU A C 1
ATOM 1314 O O . GLU A 1 164 ? -8.984 7.606 29.539 1.00 92.31 164 GLU A O 1
ATOM 1319 N N . ALA A 1 165 ? -9.061 9.843 29.525 1.00 91.94 165 ALA A N 1
ATOM 1320 C CA . ALA A 1 165 ? -10.009 9.958 30.636 1.00 91.94 165 ALA A CA 1
ATOM 1321 C C . ALA A 1 165 ? -11.348 9.235 30.378 1.00 91.94 165 ALA A C 1
ATOM 1323 O O . ALA A 1 165 ? -11.899 8.614 31.283 1.00 91.94 165 ALA A O 1
ATOM 1324 N N . GLN A 1 166 ? -11.879 9.292 29.149 1.00 92.44 166 GLN A N 1
ATOM 1325 C CA . GLN A 1 166 ? -13.094 8.552 28.775 1.00 92.44 166 GLN A CA 1
ATOM 1326 C C . GLN A 1 166 ? -12.855 7.039 28.795 1.00 92.44 166 GLN A C 1
ATOM 1328 O O . GLN A 1 166 ? -13.712 6.279 29.242 1.00 92.44 166 GLN A O 1
ATOM 1333 N N . PHE A 1 167 ? -11.685 6.603 28.328 1.00 92.88 167 PHE A N 1
ATOM 1334 C CA . PHE A 1 167 ? -11.311 5.196 28.337 1.00 92.88 167 PHE A CA 1
ATOM 1335 C C . PHE A 1 167 ? -11.099 4.662 29.761 1.00 92.88 167 PHE A C 1
ATOM 1337 O O . PHE A 1 167 ? -11.598 3.588 30.086 1.00 92.88 167 PHE A O 1
ATOM 1344 N N . GLU A 1 168 ? -10.426 5.417 30.629 1.00 92.38 168 GLU A N 1
ATOM 1345 C CA . GLU A 1 168 ? -10.253 5.071 32.043 1.00 92.38 168 GLU A CA 1
ATOM 1346 C C . GLU A 1 168 ? -11.587 5.017 32.790 1.00 92.38 168 GLU A C 1
ATOM 1348 O O . GLU A 1 168 ? -11.828 4.069 33.536 1.00 92.38 168 GLU A O 1
ATOM 1353 N N . ALA A 1 169 ? -12.481 5.983 32.554 1.00 92.00 169 ALA A N 1
ATOM 1354 C CA . ALA A 1 169 ? -13.822 5.977 33.131 1.00 92.00 169 ALA A CA 1
ATOM 1355 C C . ALA A 1 169 ? -14.591 4.709 32.733 1.00 92.00 169 ALA A C 1
ATOM 1357 O O . ALA A 1 169 ? -15.130 4.017 33.596 1.00 92.00 169 ALA A O 1
ATOM 1358 N N . TRP A 1 170 ? -14.560 4.348 31.449 1.00 93.69 170 TRP A N 1
ATOM 1359 C CA . TRP A 1 170 ? -15.157 3.110 30.956 1.00 93.69 170 TRP A CA 1
ATOM 1360 C C . TRP A 1 170 ? -14.521 1.864 31.589 1.00 93.69 170 TRP A C 1
ATOM 1362 O O . TRP A 1 170 ? -15.231 0.974 32.039 1.00 93.69 170 TRP A O 1
ATOM 1372 N N . LEU A 1 171 ? -13.191 1.802 31.718 1.00 90.31 171 LEU A N 1
ATOM 1373 C CA . LEU A 1 171 ? -12.528 0.687 32.405 1.00 90.31 171 LEU A CA 1
ATOM 1374 C C . LEU A 1 171 ? -12.898 0.596 33.892 1.00 90.31 171 LEU A C 1
ATOM 1376 O O . LEU A 1 171 ? -13.014 -0.509 34.414 1.00 90.31 171 LEU A O 1
ATOM 1380 N N . SER A 1 172 ? -13.093 1.730 34.568 1.00 87.12 172 SER A N 1
ATOM 1381 C CA . SER A 1 172 ? -13.457 1.773 35.990 1.00 87.12 172 SER A CA 1
ATOM 1382 C C . SER A 1 172 ? -14.895 1.321 36.265 1.00 87.12 172 SER A C 1
ATOM 1384 O O . SER A 1 172 ? -15.196 0.867 37.366 1.00 87.12 172 SER A O 1
ATOM 1386 N N . CYS A 1 173 ? -15.769 1.427 35.261 1.00 79.25 173 CYS A N 1
ATOM 1387 C CA . CYS A 1 173 ? -17.160 0.980 35.309 1.00 79.25 173 CYS A CA 1
ATOM 1388 C C . CYS A 1 173 ? -17.350 -0.460 34.819 1.00 79.25 173 CYS A C 1
ATOM 1390 O O . CYS A 1 173 ? -18.486 -0.937 34.764 1.00 79.25 173 CYS A O 1
ATOM 1392 N N . LYS A 1 174 ? -16.259 -1.149 34.471 1.00 74.81 174 LYS A N 1
ATOM 1393 C CA . LYS A 1 174 ? -16.304 -2.537 34.032 1.00 74.81 174 LYS A CA 1
ATOM 1394 C C . LYS A 1 174 ? -16.739 -3.427 35.213 1.00 74.81 174 LYS A C 1
ATOM 1396 O O . LYS A 1 174 ? -16.094 -3.348 36.261 1.00 74.81 174 LYS A O 1
ATOM 1401 N N . PRO A 1 175 ? -17.826 -4.205 35.072 1.00 61.06 175 PRO A N 1
ATOM 1402 C CA . PRO A 1 175 ? -18.322 -5.075 36.137 1.00 61.06 175 PRO A CA 1
ATOM 1403 C C . PRO A 1 175 ? -17.357 -6.219 36.481 1.00 61.06 175 PRO A C 1
ATOM 1405 O O . PRO A 1 175 ? -16.511 -6.583 35.627 1.00 61.06 175 PRO A O 1
#

Solvent-accessible surface area (backbone atoms only — not comparable to full-atom values): 9776 Å² total; per-residue (Å²): 108,50,65,60,52,16,50,48,35,38,52,50,40,43,69,66,50,89,46,99,65,61,28,64,58,52,10,62,56,54,22,31,51,45,24,56,76,70,73,44,77,55,66,52,74,82,90,55,59,66,66,58,54,50,52,21,49,45,35,36,75,77,63,73,36,56,64,57,39,51,54,51,49,54,54,38,37,56,52,25,48,54,51,51,56,53,49,59,69,68,49,66,86,75,60,57,67,61,61,76,40,45,65,62,46,33,50,52,52,28,51,32,39,73,68,60,46,56,70,71,58,32,52,51,52,46,46,51,51,23,66,77,68,70,45,83,63,35,70,61,54,40,56,53,43,54,52,53,58,74,70,62,50,84,92,56,32,69,80,33,77,48,52,69,70,47,50,52,53,30,60,72,67,55,130

Foldseek 3Di:
DLQVQLLCLLQVQLQVCPDPDCSNVRSLVVSQVSCVVVVHQGFDPPPADPVLCVVCNCCCNPVVDNVSVVVSRVVRRVVSVVVVVVVVVVPDPDPVVCVVCVPVLLQLLLVCLLVLHDDPRSLVSQLVSCVVVVPPPSVVSSVVSVVVNVPDDPVCVVSSVDDPVSNVSSVVSYD

Radius of gyration: 25.0 Å; Cα contacts (8 Å, |Δi|>4): 142; chains: 1; bounding box: 56×34×62 Å

Secondary structure (DSSP, 8-state):
-HHHHHHHHHHHHHHH--SSS-HHHHHHHHTTHHHHHTTPPPP--SSS-HHHHHHHHHHHHHH---HHHHHHHHHHHHHHHHHHHHHHHHS----HHHHHTHHHHHHHHHHHHHTT--HHHHHHHHHHHHHHTT-S-HHHHHHHHHHHHHT--GGGSGGGT--HHHHHHHHHT--

Mean predicted aligned error: 9.5 Å

Nearest PDB structures (foldseek):
  4nps-assembly1_A  TM=8.392E-01  e=3.821E-01  Bartonella clarridgeiae 73
  4u0s-assembly1_A  TM=8.911E-01  e=7.228E-01  Homo sapiens
  5jj6-assembly3_B  TM=8.450E-01  e=7.592E-01  Caenorhabditis elegans
  4u0u-assembly1_A  TM=7.666E-01  e=5.657E-01  Homo sapiens
  6zmd-assembly1_B  TM=9.074E-01  e=1.436E+00  Homo sapiens